Protein AF-A0A950Q7Z5-F1 (afdb_monomer_lite)

Structure (mmCIF, N/CA/C/O backbone):
data_AF-A0A950Q7Z5-F1
#
_entry.id   AF-A0A950Q7Z5-F1
#
loop_
_atom_site.group_PDB
_atom_site.id
_atom_site.type_symbol
_atom_site.label_atom_id
_atom_site.label_alt_id
_atom_site.label_comp_id
_atom_site.label_asym_id
_atom_site.label_entity_id
_atom_site.label_seq_id
_atom_site.pdbx_PDB_ins_code
_atom_site.Cartn_x
_atom_site.Cartn_y
_atom_site.Cartn_z
_atom_site.occupancy
_atom_site.B_iso_or_equiv
_atom_site.auth_seq_id
_atom_site.auth_comp_id
_atom_site.auth_asym_id
_atom_site.auth_atom_id
_atom_site.pdbx_PDB_model_num
ATOM 1 N N . GLN A 1 1 ? 13.259 -21.399 -15.482 1.00 51.97 1 GLN A N 1
ATOM 2 C CA . GLN A 1 1 ? 12.232 -20.337 -15.542 1.00 51.97 1 GLN A CA 1
ATOM 3 C C . GLN A 1 1 ? 11.732 -20.106 -14.124 1.00 51.97 1 GLN A C 1
ATOM 5 O O . GLN A 1 1 ? 11.254 -21.054 -13.517 1.00 51.97 1 GLN A O 1
ATOM 10 N N . TYR A 1 2 ? 11.921 -18.915 -13.556 1.00 56.09 2 TYR A N 1
ATOM 11 C CA . TYR A 1 2 ? 11.382 -18.609 -12.228 1.00 56.09 2 TYR A CA 1
ATOM 12 C C . TYR A 1 2 ? 9.880 -18.338 -12.351 1.00 56.09 2 TYR A C 1
ATOM 14 O O . TYR A 1 2 ? 9.467 -17.543 -13.195 1.00 56.09 2 TYR A O 1
ATOM 22 N N . HIS A 1 3 ? 9.062 -19.009 -11.540 1.00 75.25 3 HIS A N 1
ATOM 23 C CA . HIS A 1 3 ? 7.638 -18.709 -11.449 1.00 75.25 3 HIS A CA 1
ATOM 24 C C . HIS A 1 3 ? 7.466 -17.449 -10.596 1.00 75.25 3 HIS A C 1
ATOM 26 O O . HIS A 1 3 ? 7.646 -17.496 -9.381 1.00 75.25 3 HIS A O 1
ATOM 32 N N . ILE A 1 4 ? 7.167 -16.317 -11.234 1.00 70.31 4 ILE A N 1
ATOM 33 C CA . ILE A 1 4 ? 6.779 -15.092 -10.529 1.00 70.31 4 ILE A CA 1
ATOM 34 C C . ILE A 1 4 ? 5.280 -15.219 -10.227 1.00 70.31 4 ILE A C 1
ATOM 36 O O . ILE A 1 4 ? 4.492 -15.263 -11.173 1.00 70.31 4 ILE A O 1
ATOM 40 N N . PRO A 1 5 ? 4.859 -15.296 -8.951 1.00 80.00 5 PRO A N 1
ATOM 41 C CA . PRO A 1 5 ? 3.448 -15.447 -8.626 1.00 80.00 5 PRO A CA 1
ATOM 42 C C . PRO A 1 5 ? 2.653 -14.204 -9.044 1.00 80.00 5 PRO A C 1
ATOM 44 O O . PRO A 1 5 ? 3.162 -13.077 -8.975 1.00 80.00 5 PRO A O 1
ATOM 47 N N . SER A 1 6 ? 1.388 -14.397 -9.428 1.00 86.19 6 SER A N 1
ATOM 48 C CA . SER A 1 6 ? 0.479 -13.287 -9.731 1.00 86.19 6 SER A CA 1
ATOM 49 C C . SER A 1 6 ? 0.297 -12.364 -8.517 1.00 86.19 6 SER A C 1
ATOM 51 O O . SER A 1 6 ? 0.554 -12.741 -7.369 1.00 86.19 6 SER A O 1
ATOM 53 N N . ALA A 1 7 ? -0.154 -11.129 -8.753 1.00 82.25 7 ALA A N 1
ATOM 54 C CA . ALA A 1 7 ? -0.485 -10.197 -7.672 1.00 82.25 7 ALA A CA 1
ATOM 55 C C . ALA A 1 7 ? -1.527 -10.787 -6.703 1.00 82.25 7 ALA A C 1
ATOM 57 O O . ALA A 1 7 ? -1.393 -10.646 -5.488 1.00 82.25 7 ALA A O 1
ATOM 58 N N . GLU A 1 8 ? -2.510 -11.511 -7.237 1.00 85.56 8 GLU A N 1
ATOM 59 C CA . GLU A 1 8 ? -3.532 -12.210 -6.460 1.00 85.56 8 GLU A CA 1
ATOM 60 C C . GLU A 1 8 ? -2.949 -13.358 -5.629 1.00 85.56 8 GLU A C 1
ATOM 62 O O . GLU A 1 8 ? -3.220 -13.443 -4.434 1.00 85.56 8 GLU A O 1
ATOM 67 N N . ALA A 1 9 ? -2.072 -14.185 -6.208 1.00 87.56 9 ALA A N 1
ATOM 68 C CA . ALA A 1 9 ? -1.414 -15.266 -5.476 1.00 87.56 9 ALA A CA 1
ATOM 69 C C . ALA A 1 9 ? -0.567 -14.725 -4.312 1.00 87.56 9 ALA A C 1
ATOM 71 O O . ALA A 1 9 ? -0.618 -15.258 -3.202 1.00 87.56 9 ALA A O 1
ATOM 72 N N . LYS A 1 10 ? 0.157 -13.618 -4.536 1.00 87.38 10 LYS A N 1
ATOM 73 C CA . LYS A 1 10 ? 0.898 -12.913 -3.477 1.00 87.38 10 LYS A CA 1
ATOM 74 C C . LYS A 1 10 ? -0.045 -12.395 -2.392 1.00 87.38 10 LYS A C 1
ATOM 76 O O . LYS A 1 10 ? 0.215 -12.614 -1.212 1.00 87.38 10 LYS A O 1
ATOM 81 N N . ARG A 1 11 ? -1.155 -11.756 -2.771 1.00 89.44 11 ARG A N 1
ATOM 82 C CA . ARG A 1 11 ? -2.153 -11.256 -1.816 1.00 89.44 11 ARG A CA 1
ATOM 83 C C . ARG A 1 11 ? -2.727 -12.382 -0.957 1.00 89.44 11 ARG A C 1
ATOM 85 O O . ARG A 1 11 ? -2.759 -12.232 0.259 1.00 89.44 11 ARG A O 1
ATOM 92 N N . SER A 1 12 ? -3.131 -13.498 -1.561 1.00 90.38 12 SER A N 1
ATOM 93 C CA . SER A 1 12 ? -3.688 -14.650 -0.841 1.00 90.38 12 SER A CA 1
ATOM 94 C C . SER A 1 12 ? -2.680 -15.279 0.119 1.00 90.38 12 SER A C 1
ATOM 96 O O . SER A 1 12 ? -3.038 -15.623 1.244 1.00 90.38 12 SER A O 1
ATOM 98 N N . PHE A 1 13 ? -1.408 -15.370 -0.279 1.00 90.88 13 PHE A N 1
ATOM 99 C CA . PHE A 1 13 ? -0.339 -15.835 0.604 1.00 90.88 13 PHE A CA 1
ATOM 100 C C . PHE A 1 13 ? -0.203 -14.948 1.853 1.00 90.88 13 PHE A C 1
ATOM 102 O O . PHE A 1 13 ? -0.269 -15.449 2.977 1.00 90.88 13 PHE A O 1
ATOM 109 N N . TYR A 1 14 ? -0.093 -13.626 1.676 1.00 91.88 14 TYR A N 1
ATOM 110 C CA . TYR A 1 14 ? 0.006 -12.696 2.806 1.00 91.88 14 TYR A CA 1
ATOM 111 C C . TYR A 1 14 ? -1.277 -12.637 3.642 1.00 91.88 14 TYR A C 1
ATOM 113 O O . TYR A 1 14 ? -1.187 -12.540 4.863 1.00 91.88 14 TYR A O 1
ATOM 121 N N . ALA A 1 15 ? -2.455 -12.775 3.025 1.00 91.38 15 ALA A N 1
ATOM 122 C CA . ALA A 1 15 ? -3.728 -12.890 3.737 1.00 91.38 15 ALA A CA 1
ATOM 123 C C . ALA A 1 15 ? -3.756 -14.110 4.671 1.00 91.38 15 ALA A C 1
ATOM 125 O O . ALA A 1 15 ? -4.266 -14.021 5.785 1.00 91.38 15 ALA A O 1
ATOM 126 N N . GLY A 1 16 ? -3.153 -15.229 4.255 1.00 93.00 16 GLY A N 1
ATOM 127 C CA . GLY A 1 16 ? -2.974 -16.404 5.106 1.00 93.00 16 GLY A CA 1
ATOM 128 C C . GLY A 1 16 ? -2.094 -16.130 6.329 1.00 93.00 16 GLY A C 1
ATOM 129 O O . GLY A 1 16 ? -2.445 -16.548 7.431 1.00 93.00 16 GLY A O 1
ATOM 130 N N . ILE A 1 17 ? -0.994 -15.387 6.155 1.00 93.56 17 ILE A N 1
ATOM 131 C CA . ILE A 1 17 ? -0.072 -15.023 7.248 1.00 93.56 17 ILE A CA 1
ATOM 132 C C . ILE A 1 17 ? -0.770 -14.143 8.289 1.00 93.56 17 ILE A C 1
ATOM 134 O O . ILE A 1 17 ? -0.615 -14.363 9.488 1.00 93.56 17 ILE A O 1
ATOM 138 N N . VAL A 1 18 ? -1.556 -13.160 7.845 1.00 93.94 18 VAL A 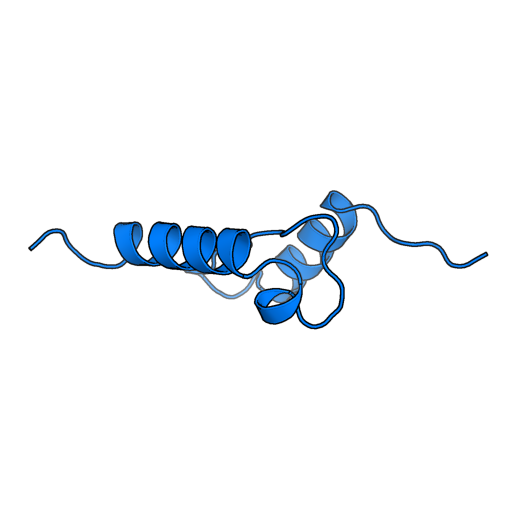N 1
ATOM 139 C CA . VAL A 1 18 ? -2.199 -12.189 8.745 1.00 93.94 18 VAL A CA 1
ATOM 140 C C . VAL A 1 18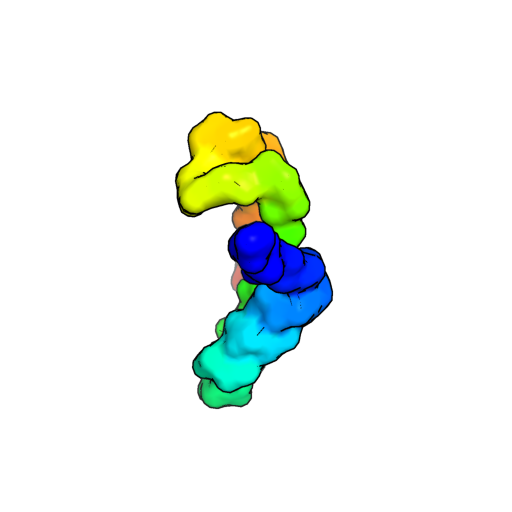 ? -3.584 -12.624 9.228 1.00 93.94 18 VAL A C 1
ATOM 142 O O . VAL A 1 18 ? -4.261 -11.850 9.894 1.00 93.94 18 VAL A O 1
ATOM 145 N N . LYS A 1 19 ? -4.012 -13.863 8.950 1.00 92.19 19 LYS A N 1
ATOM 146 C CA . LYS A 1 19 ? -5.356 -14.374 9.281 1.00 92.19 19 LYS A CA 1
ATOM 147 C C . LYS A 1 19 ? -5.738 -14.229 10.764 1.00 92.19 19 LYS A C 1
ATOM 149 O O . LYS A 1 19 ? -6.920 -14.147 11.078 1.00 92.19 19 LYS A O 1
ATOM 154 N N . GLY A 1 20 ? -4.760 -14.230 11.672 1.00 93.19 20 GLY A N 1
ATOM 155 C CA . GLY A 1 20 ? -4.982 -14.056 13.113 1.00 93.19 20 GLY A CA 1
ATOM 156 C C . GLY A 1 20 ? -5.074 -12.601 13.587 1.00 93.19 20 GLY A C 1
ATOM 157 O O . GLY A 1 20 ? -5.369 -12.376 14.757 1.00 93.19 20 GLY A O 1
ATOM 158 N N . ALA A 1 21 ? -4.807 -11.621 12.720 1.00 92.75 21 ALA A N 1
ATOM 159 C CA . ALA A 1 21 ? -4.885 -10.205 13.053 1.00 92.75 21 ALA A CA 1
ATOM 160 C C . ALA A 1 21 ? -6.294 -9.675 12.724 1.00 92.75 21 ALA A C 1
ATOM 162 O O . ALA A 1 21 ? -6.674 -9.670 11.552 1.00 92.75 21 ALA A O 1
ATOM 163 N N . PRO A 1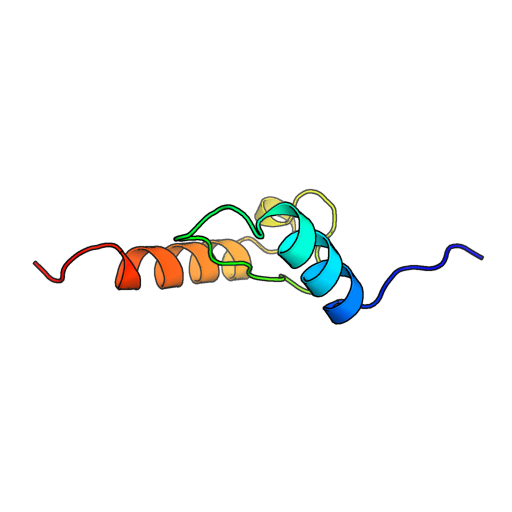 22 ? -7.081 -9.237 13.725 1.00 88.06 22 PRO A N 1
ATOM 164 C CA . PRO A 1 22 ? -8.471 -8.829 13.513 1.00 88.06 22 PRO A CA 1
ATOM 165 C C . PRO A 1 22 ? -8.607 -7.491 12.776 1.00 88.06 22 PRO A C 1
ATOM 167 O O . PRO A 1 22 ? -9.651 -7.229 12.187 1.00 88.06 22 PRO A O 1
ATOM 170 N N . ASP A 1 23 ? -7.562 -6.664 12.800 1.00 90.50 23 ASP A N 1
ATOM 171 C CA . ASP A 1 23 ? -7.537 -5.346 12.173 1.00 90.50 23 ASP A CA 1
ATOM 172 C C . ASP A 1 23 ? -6.251 -5.189 11.354 1.00 90.50 23 ASP A C 1
ATOM 174 O O . ASP A 1 23 ? -5.199 -4.779 11.848 1.00 90.50 23 ASP A O 1
ATOM 178 N N . VAL A 1 24 ? -6.308 -5.639 10.100 1.00 91.69 24 VAL A N 1
ATOM 179 C CA . VAL A 1 24 ? -5.185 -5.590 9.162 1.00 91.69 24 VAL A CA 1
ATOM 180 C C . VAL A 1 24 ? -5.685 -5.270 7.760 1.00 91.69 24 VAL A C 1
ATOM 182 O O . VAL A 1 24 ? -6.663 -5.836 7.276 1.00 91.69 24 VAL A O 1
ATOM 185 N N . THR A 1 25 ? -4.980 -4.372 7.075 1.00 91.25 25 THR A N 1
ATOM 186 C CA . THR A 1 25 ? -5.236 -4.042 5.670 1.00 91.25 25 THR A CA 1
ATOM 187 C C . THR A 1 25 ? -4.051 -4.478 4.817 1.00 91.25 25 THR A C 1
ATOM 189 O O . THR A 1 25 ? -2.905 -4.154 5.119 1.00 91.25 25 THR A O 1
ATOM 192 N N . LEU A 1 26 ? -4.327 -5.201 3.729 1.00 92.12 26 LEU A N 1
ATOM 193 C CA . LEU A 1 26 ? -3.329 -5.590 2.732 1.00 92.12 26 LEU A CA 1
ATOM 194 C C . LEU A 1 26 ? -3.534 -4.793 1.442 1.00 92.12 26 LEU A C 1
ATOM 196 O O . LEU A 1 26 ? -4.544 -4.967 0.751 1.00 92.12 26 LEU A O 1
ATOM 200 N N . THR A 1 27 ? -2.538 -3.980 1.091 1.00 91.75 27 THR A N 1
ATOM 201 C CA . THR A 1 27 ? -2.494 -3.205 -0.155 1.00 91.75 27 THR A CA 1
ATOM 202 C C . THR A 1 27 ? -1.339 -3.698 -1.017 1.00 91.75 27 THR A C 1
ATOM 204 O O . THR A 1 27 ? -0.196 -3.742 -0.570 1.00 91.75 27 THR A O 1
ATOM 207 N N . VAL A 1 28 ? -1.637 -4.087 -2.258 1.00 91.38 28 VAL A N 1
ATOM 208 C CA . VAL A 1 28 ? -0.626 -4.519 -3.231 1.00 91.38 28 VAL A CA 1
ATOM 209 C C . VAL A 1 28 ? -0.293 -3.343 -4.139 1.00 91.38 28 VAL A C 1
ATOM 211 O O . VAL A 1 28 ? -1.191 -2.788 -4.764 1.00 91.38 28 VAL A O 1
ATOM 214 N N . ILE A 1 29 ? 0.992 -3.004 -4.236 1.00 91.88 29 ILE A N 1
ATOM 215 C CA . ILE A 1 29 ? 1.506 -2.024 -5.198 1.00 91.88 29 ILE A CA 1
ATOM 216 C C . ILE A 1 29 ? 2.096 -2.817 -6.374 1.00 91.88 29 ILE A C 1
ATOM 218 O O . ILE A 1 29 ? 3.104 -3.509 -6.184 1.00 91.88 29 ILE A O 1
ATOM 222 N N . PRO A 1 30 ? 1.440 -2.826 -7.551 1.00 89.25 30 PRO A N 1
ATOM 223 C CA . PRO A 1 30 ? 1.935 -3.555 -8.715 1.00 89.25 30 PRO A CA 1
ATOM 224 C C . PRO A 1 30 ? 3.228 -2.919 -9.230 1.00 89.25 30 PRO A C 1
ATOM 226 O O . PRO A 1 30 ? 3.472 -1.748 -8.980 1.00 89.25 30 PRO A O 1
ATOM 229 N N . ASP A 1 31 ? 4.055 -3.688 -9.939 1.00 89.25 31 ASP A N 1
ATOM 230 C CA . ASP A 1 31 ? 5.243 -3.188 -10.656 1.00 89.25 31 ASP A CA 1
ATOM 231 C C . ASP A 1 31 ? 6.299 -2.460 -9.797 1.00 89.25 31 ASP A C 1
ATOM 233 O O . ASP A 1 31 ? 7.122 -1.697 -10.301 1.00 89.25 31 ASP A O 1
ATOM 237 N N . ALA A 1 32 ? 6.308 -2.704 -8.485 1.00 90.69 32 ALA A N 1
ATOM 238 C CA . ALA A 1 32 ? 7.364 -2.268 -7.575 1.00 90.69 32 ALA A CA 1
ATOM 239 C C . ALA A 1 32 ? 8.347 -3.416 -7.291 1.00 90.69 32 ALA A C 1
ATOM 241 O O . ALA A 1 32 ? 7.950 -4.584 -7.196 1.00 90.69 32 ALA A O 1
ATOM 242 N N . ARG A 1 33 ? 9.637 -3.097 -7.119 1.00 88.75 33 ARG A N 1
ATOM 243 C CA . ARG A 1 33 ? 10.629 -4.044 -6.584 1.00 88.75 33 ARG A CA 1
ATOM 244 C C . ARG A 1 33 ? 10.537 -4.062 -5.055 1.00 88.75 33 ARG A C 1
ATOM 246 O O . ARG A 1 33 ? 9.578 -3.581 -4.459 1.00 88.75 33 ARG A O 1
ATOM 253 N N . HIS A 1 34 ? 11.553 -4.630 -4.403 1.00 90.75 34 HIS A N 1
ATOM 254 C CA . HIS A 1 34 ? 11.569 -4.826 -2.952 1.00 90.75 34 HIS A CA 1
ATOM 255 C C . HIS A 1 34 ? 11.340 -3.5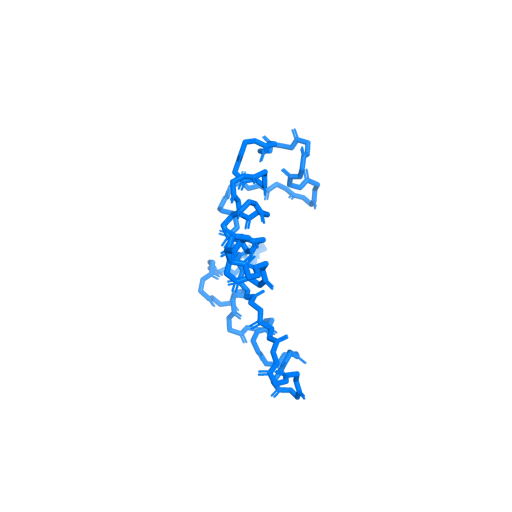31 -2.152 1.00 90.75 34 HIS A C 1
ATOM 257 O O . HIS A 1 34 ? 10.633 -3.548 -1.150 1.00 90.75 34 HIS A O 1
ATOM 263 N N . PHE A 1 35 ? 11.886 -2.402 -2.615 1.00 94.88 35 PHE A N 1
ATOM 264 C CA . PHE A 1 35 ? 11.740 -1.107 -1.953 1.00 94.88 35 PHE A CA 1
ATOM 265 C C . PHE A 1 35 ? 10.701 -0.223 -2.652 1.00 94.88 35 PHE A C 1
ATOM 267 O O . PHE A 1 35 ? 11.033 0.755 -3.324 1.00 94.88 35 PHE A O 1
ATOM 274 N N . ALA A 1 36 ? 9.423 -0.562 -2.465 1.00 94.50 36 ALA A N 1
ATOM 275 C CA . ALA A 1 36 ? 8.304 0.134 -3.103 1.00 94.50 36 ALA A CA 1
ATOM 276 C C . ALA A 1 36 ? 8.248 1.641 -2.791 1.00 94.50 36 ALA A C 1
ATOM 278 O O . ALA A 1 36 ? 7.805 2.414 -3.633 1.00 94.50 36 ALA A O 1
ATOM 279 N N . MET A 1 37 ? 8.735 2.080 -1.624 1.00 95.94 37 MET A N 1
ATOM 280 C CA . MET A 1 37 ? 8.765 3.502 -1.258 1.00 95.94 37 MET A CA 1
ATOM 281 C C . MET A 1 37 ? 9.751 4.335 -2.082 1.00 95.94 37 MET A C 1
ATOM 283 O O . MET A 1 37 ? 9.560 5.541 -2.197 1.00 95.94 37 MET A O 1
ATOM 287 N N . TYR A 1 38 ? 10.786 3.713 -2.651 1.00 97.12 38 TYR A N 1
ATOM 288 C CA . TYR A 1 38 ? 11.714 4.387 -3.560 1.00 97.12 38 TYR A CA 1
ATOM 289 C C . TYR A 1 38 ? 11.280 4.244 -5.019 1.00 97.12 38 TYR A C 1
ATOM 291 O O . TYR A 1 38 ? 11.432 5.186 -5.790 1.00 97.12 38 TYR A O 1
ATOM 299 N N . ASP A 1 39 ? 10.715 3.092 -5.386 1.00 96.50 39 ASP A N 1
ATOM 300 C CA . ASP A 1 39 ? 10.278 2.824 -6.759 1.00 96.50 39 ASP A CA 1
ATOM 301 C C . ASP A 1 39 ? 8.986 3.569 -7.120 1.00 96.50 39 ASP A C 1
ATOM 303 O O . ASP A 1 39 ? 8.855 4.087 -8.226 1.00 96.50 39 ASP A O 1
ATOM 307 N N . GLN A 1 40 ? 8.024 3.614 -6.193 1.00 97.19 40 GLN A N 1
ATOM 308 C CA . GLN A 1 40 ? 6.700 4.206 -6.393 1.00 97.19 40 GLN A CA 1
ATOM 309 C C . GLN A 1 40 ? 6.261 5.025 -5.167 1.00 97.19 40 GLN A C 1
ATOM 311 O O . GLN A 1 40 ? 5.270 4.689 -4.505 1.00 97.19 40 GLN A O 1
ATOM 316 N N . PRO A 1 41 ? 6.975 6.121 -4.847 1.00 97.00 41 PRO A N 1
ATOM 317 C CA . PRO A 1 41 ? 6.712 6.910 -3.646 1.00 97.00 41 PRO A CA 1
ATOM 318 C C . PRO A 1 41 ? 5.277 7.450 -3.595 1.00 97.00 41 PRO A C 1
ATOM 320 O O . PRO A 1 41 ? 4.673 7.484 -2.528 1.00 97.00 41 PRO A O 1
ATOM 323 N N . GLN A 1 42 ? 4.693 7.827 -4.737 1.00 97.81 42 GLN A N 1
ATOM 324 C CA . GLN A 1 42 ? 3.323 8.341 -4.799 1.00 97.81 42 GLN A CA 1
ATOM 325 C C . GLN A 1 42 ? 2.300 7.264 -4.425 1.00 97.81 42 GLN A C 1
ATOM 327 O O . GLN A 1 42 ? 1.444 7.516 -3.583 1.00 97.81 42 GLN A O 1
ATOM 332 N N . ALA A 1 43 ? 2.417 6.057 -4.990 1.00 96.69 43 ALA A N 1
ATOM 333 C CA . ALA A 1 43 ? 1.498 4.956 -4.701 1.00 96.69 43 ALA A CA 1
ATOM 334 C C . ALA A 1 43 ? 1.566 4.531 -3.226 1.00 96.69 43 ALA A C 1
ATOM 336 O O . ALA A 1 43 ? 0.532 4.308 -2.596 1.00 96.69 43 ALA A O 1
ATOM 337 N N . VAL A 1 44 ? 2.776 4.480 -2.655 1.00 96.81 44 VAL A N 1
ATOM 338 C CA . VAL A 1 44 ? 2.978 4.204 -1.225 1.00 96.81 44 VAL A CA 1
ATOM 339 C C . VAL A 1 44 ? 2.346 5.292 -0.360 1.00 96.81 44 VAL A C 1
ATOM 341 O O . VAL A 1 44 ? 1.583 4.977 0.552 1.00 96.81 44 VAL A O 1
ATOM 344 N N . ASN A 1 45 ? 2.613 6.565 -0.655 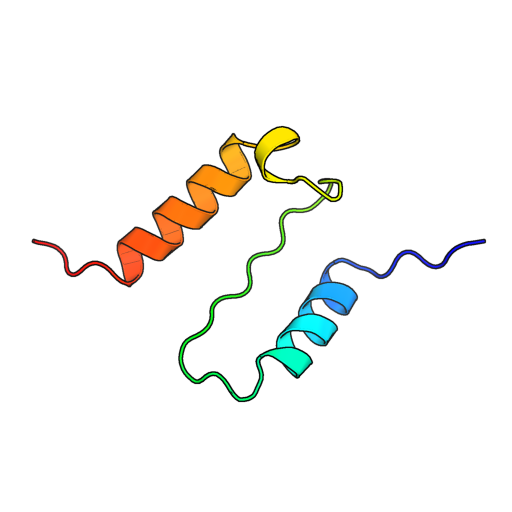1.00 97.62 45 ASN A N 1
ATOM 345 C CA . ASN A 1 45 ? 2.085 7.679 0.130 1.00 97.62 45 ASN A CA 1
ATOM 346 C C . ASN A 1 45 ? 0.554 7.744 0.078 1.00 97.62 45 ASN A C 1
ATOM 348 O O . ASN A 1 45 ? -0.077 7.949 1.113 1.00 97.62 45 ASN A O 1
ATOM 352 N N . SER A 1 46 ? -0.049 7.514 -1.091 1.00 97.00 46 SER A N 1
ATOM 353 C CA . SER A 1 46 ? -1.506 7.431 -1.232 1.00 97.00 46 SER A CA 1
ATOM 354 C C . SER A 1 46 ? -2.089 6.279 -0.416 1.00 97.00 46 SER A C 1
ATOM 356 O O . SER A 1 46 ? -3.035 6.493 0.334 1.00 97.00 46 SER A O 1
ATOM 358 N N . ALA A 1 47 ? -1.489 5.085 -0.469 1.00 95.81 47 ALA A N 1
ATOM 359 C CA . ALA A 1 47 ? -1.952 3.942 0.319 1.00 95.81 47 ALA A CA 1
ATOM 360 C C . ALA A 1 47 ? -1.893 4.204 1.836 1.00 95.81 47 ALA A C 1
ATOM 362 O O . ALA A 1 47 ? -2.793 3.797 2.572 1.00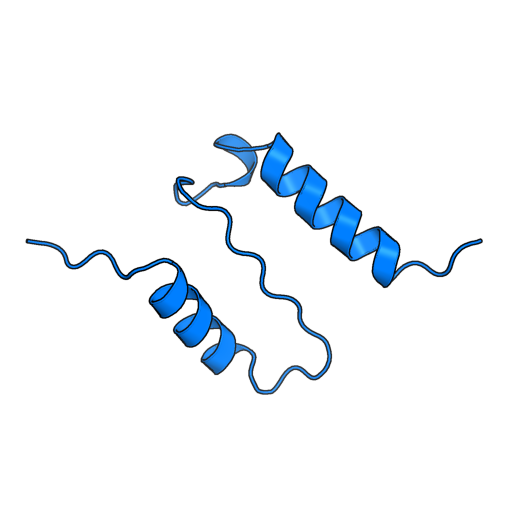 95.81 47 ALA A O 1
ATOM 363 N N . ILE A 1 48 ? -0.853 4.902 2.303 1.00 95.81 48 ILE A N 1
ATOM 364 C CA . ILE A 1 48 ? -0.723 5.309 3.708 1.00 95.81 48 ILE A CA 1
ATOM 365 C C . ILE A 1 48 ? -1.793 6.345 4.069 1.00 95.81 48 ILE A C 1
ATOM 367 O O . ILE A 1 48 ? -2.458 6.194 5.093 1.00 95.81 48 ILE A O 1
ATOM 371 N N . ALA A 1 49 ? -1.998 7.370 3.240 1.00 95.94 49 ALA A N 1
ATOM 372 C CA . ALA A 1 49 ? -3.012 8.396 3.481 1.00 95.94 49 ALA A CA 1
ATOM 373 C C . ALA A 1 49 ? -4.434 7.805 3.533 1.00 95.94 49 ALA A C 1
ATOM 375 O O . ALA A 1 49 ? -5.206 8.131 4.435 1.00 95.94 49 ALA A O 1
ATOM 376 N N . ASP A 1 50 ? -4.751 6.881 2.624 1.00 94.56 50 ASP A N 1
ATOM 377 C CA . ASP A 1 50 ? -6.035 6.174 2.578 1.00 94.56 50 ASP A CA 1
ATOM 378 C C . ASP A 1 50 ? -6.264 5.266 3.788 1.00 94.56 50 ASP A C 1
ATOM 380 O O . ASP A 1 50 ? -7.405 5.041 4.194 1.00 94.56 50 ASP A O 1
ATOM 384 N N . PHE A 1 51 ? -5.199 4.701 4.356 1.00 94.44 51 PHE A N 1
ATOM 385 C CA . PHE A 1 51 ? -5.288 3.966 5.612 1.00 94.44 51 PHE A CA 1
ATOM 386 C C . PHE A 1 51 ? -5.547 4.925 6.778 1.00 94.44 51 PHE A C 1
ATOM 388 O O . PHE A 1 51 ? -6.491 4.727 7.544 1.00 94.44 51 PHE A O 1
ATOM 395 N N . LEU A 1 52 ? -4.759 6.000 6.878 1.00 94.12 52 LEU A N 1
ATOM 396 C CA . LEU A 1 52 ? -4.863 6.984 7.955 1.00 94.12 52 LEU A CA 1
ATOM 397 C C . LEU A 1 52 ? -6.231 7.671 8.000 1.00 94.12 52 LEU A C 1
ATOM 399 O O . LEU A 1 52 ? -6.740 7.900 9.095 1.00 94.12 52 LEU A O 1
ATOM 403 N N . SER A 1 53 ? -6.856 7.947 6.853 1.00 92.75 53 SER A N 1
ATOM 404 C CA . SER A 1 53 ? -8.195 8.552 6.796 1.00 92.75 53 SER A CA 1
ATOM 405 C C . SER A 1 53 ? -9.303 7.655 7.359 1.00 92.75 53 SER A C 1
ATOM 407 O O . SER A 1 53 ? -10.354 8.156 7.746 1.00 92.75 53 SER A O 1
ATOM 409 N N . LYS A 1 54 ? -9.075 6.338 7.430 1.00 88.81 54 LYS A N 1
ATOM 410 C CA . LYS A 1 54 ? -10.031 5.360 7.970 1.00 88.81 54 LYS A CA 1
ATOM 411 C C . LYS A 1 54 ? -9.839 5.109 9.460 1.00 88.81 54 LYS A C 1
ATOM 413 O O . LYS A 1 54 ? -10.811 4.819 10.149 1.00 88.81 54 LYS A O 1
ATOM 418 N N . VAL A 1 55 ? -8.598 5.190 9.944 1.00 87.69 55 VAL A N 1
ATOM 419 C CA . VAL A 1 55 ? -8.264 4.911 11.353 1.00 87.69 55 VAL A CA 1
ATOM 420 C C . VAL A 1 55 ? -8.186 6.168 12.215 1.00 87.69 55 VAL A C 1
ATOM 422 O O . VAL A 1 55 ? -8.261 6.077 13.437 1.00 87.69 55 VAL A O 1
ATOM 425 N N . THR A 1 56 ? -8.052 7.346 11.604 1.00 79.31 56 THR A N 1
ATOM 426 C CA . THR A 1 56 ? -8.122 8.620 12.323 1.00 79.31 56 THR A CA 1
ATOM 427 C C . THR A 1 56 ? -9.583 9.055 12.388 1.00 79.31 56 THR A C 1
ATOM 429 O O . THR A 1 56 ? -10.191 9.245 11.335 1.00 79.31 56 THR A O 1
ATOM 432 N N . PRO A 1 57 ? -10.171 9.244 13.581 1.00 64.38 57 PRO A N 1
ATOM 433 C CA . PRO A 1 57 ? -11.485 9.861 13.686 1.00 64.38 57 PRO A CA 1
ATOM 434 C C . PRO A 1 57 ? -11.426 11.250 13.045 1.00 64.38 57 PRO A C 1
ATOM 436 O O . PRO A 1 57 ? -10.491 12.007 13.325 1.00 64.38 57 PRO A O 1
ATOM 439 N N . ASN A 1 58 ? -12.404 11.589 12.198 1.00 60.34 58 ASN A N 1
ATOM 440 C CA . ASN A 1 58 ? -12.595 12.976 11.774 1.00 60.34 58 ASN A CA 1
ATOM 441 C C . ASN A 1 58 ? -12.648 13.840 13.042 1.00 60.34 58 ASN A C 1
ATOM 443 O O . ASN A 1 58 ? -13.488 13.596 13.910 1.00 60.34 58 ASN A O 1
ATOM 447 N N . LYS A 1 59 ? -11.695 14.767 13.171 1.00 53.31 59 LYS A N 1
ATOM 448 C CA . LYS A 1 59 ? -11.713 15.779 14.229 1.00 53.31 59 LYS A CA 1
ATOM 449 C C . LYS A 1 59 ? -12.944 16.663 14.103 1.00 53.31 59 LYS A C 1
ATOM 451 O O . LYS A 1 59 ? -13.311 16.975 12.947 1.00 53.31 59 LYS A O 1
#

pLDDT: mean 88.28, std 10.92, range [51.97, 97.81]

Foldseek 3Di:
DDDDDDQVVVQVVVCVVCVVPPDDDDDDDPPADPCCCVVPVPVVVVVVVVVCVVPDPDD

Sequence (59 aa):
QYHIPSAEAKRSFYAGIVKGAPDVTLTVIPDARHFAMYDQPQAVNSAIADFLSKVTPNK

Secondary structure (DSSP, 8-state):
------HHHHHHHHHHHTTT-SS------TT--S-HHHH-HHHHHHHHHHHHHHHSPP-

Radius of gyration: 13.91 Å; chains: 1; bounding box: 25×36×30 Å